Protein AF-0000000077756423 (afdb_homodimer)

Radius of gyration: 15.18 Å; Cα contacts (8 Å, |Δi|>4): 348; chains: 2; bounding box: 51×36×33 Å

InterPro domains:
  IPR006121 Heavy metal-associated domain, HMA [PS50846] (6-74)
  IPR044296 Heavy metal-associated isoprenylated plant protein 46 [PTHR46371] (6-69)

pLDDT: mean 83.11, std 15.41, range [27.69, 96.81]

Solvent-accessible surface area (backbone atoms only — not comparable to full-atom values): 8412 Å² total; per-residue (Å²): 128,80,74,74,43,44,39,37,32,36,35,35,33,56,52,86,45,72,67,41,44,28,49,50,32,18,51,55,29,39,33,66,41,47,36,30,40,35,47,48,82,98,46,38,40,32,44,35,33,27,38,66,55,57,59,68,57,53,53,50,49,45,41,70,72,64,65,31,60,71,46,73,48,76,45,74,47,52,76,108,126,78,74,76,50,57,42,32,33,35,36,36,34,57,53,88,44,72,67,42,44,28,50,50,33,16,52,54,30,38,34,68,39,47,36,29,40,35,46,47,84,98,44,39,39,32,43,36,33,24,38,67,55,60,60,69,60,52,53,52,48,44,39,71,72,64,65,31,57,73,45,74,46,78,49,83,42,77,78,124

Nearest PDB structures (foldseek):
  6fu9-assembly1_A  TM=9.037E-01  e=1.582E-05  Oryza sativa Japonica Group
  6r8k-assembly1_B  TM=8.945E-01  e=2.600E-05  Oryza sativa Japonica Group
  5zng-assembly1_A  TM=8.882E-01  e=2.944E-05  Oryza sativa Japonica Group
  7dv8-assembly1_K  TM=9.026E-01  e=7.952E-05  Oryza sativa Japonica Group
  2dbb-assembly1_B  TM=6.282E-01  e=5.778E-03  Pyrococcus horikoshii OT3

Secondary structure (DSSP, 8-state):
-----EEEEEEEE---SHHHHHHHHHHHHTSTTEEEEEE-TTS-EEEEEEES--HHHHHHHHHHHH---EEEEEE-----/-----EEEEEEEE---SHHHHHHHHHHHHTSTTEEEEEE-TTS-EEEEEEES--HHHHHHHHHHHH-PPEEEE-------

Structure (mmCIF, N/CA/C/O backbone):
data_AF-0000000077756423-model_v1
#
loop_
_entity.id
_entity.type
_entity.pdbx_description
1 polymer 'Uncharacterized protein LOC108861910'
#
loop_
_atom_site.group_PDB
_atom_site.id
_atom_site.type_symbol
_atom_site.label_atom_id
_atom_site.label_alt_id
_atom_site.label_comp_id
_atom_site.label_asym_id
_atom_site.label_entity_id
_atom_site.label_seq_id
_atom_site.pdbx_PDB_ins_code
_atom_site.Cartn_x
_atom_site.Cartn_y
_atom_site.Cartn_z
_atom_site.occupancy
_atom_site.B_iso_or_equiv
_atom_site.auth_seq_id
_atom_site.auth_comp_id
_atom_site.auth_asym_id
_atom_site.auth_atom_id
_atom_site.pdbx_PDB_model_num
ATOM 1 N N . MET A 1 1 ? -26.547 8.453 -2.988 1 52.16 1 MET A N 1
ATOM 2 C CA . MET A 1 1 ? -25.281 8.727 -2.318 1 52.16 1 MET A CA 1
ATOM 3 C C . MET A 1 1 ? -24.281 9.352 -3.283 1 52.16 1 MET A C 1
ATOM 5 O O . MET A 1 1 ? -24.328 9.094 -4.488 1 52.16 1 MET A O 1
ATOM 9 N N . ALA A 1 2 ? -23.719 10.438 -2.896 1 71.31 2 ALA A N 1
ATOM 10 C CA . ALA A 1 2 ? -22.828 11.188 -3.777 1 71.31 2 ALA A CA 1
ATOM 11 C C . ALA A 1 2 ? -21.719 10.281 -4.34 1 71.31 2 ALA A C 1
ATOM 13 O O . ALA A 1 2 ? -21.297 9.328 -3.682 1 71.31 2 ALA A O 1
ATOM 14 N N . PRO A 1 3 ? -21.641 10.305 -5.656 1 77.25 3 PRO A N 1
ATOM 15 C CA . PRO A 1 3 ? -20.578 9.5 -6.258 1 77.25 3 PRO A CA 1
ATOM 16 C C . PRO A 1 3 ? -19.234 9.648 -5.523 1 77.25 3 PRO A C 1
ATOM 18 O O . PRO A 1 3 ? -18.953 10.711 -4.957 1 77.25 3 PRO A O 1
ATOM 21 N N . PRO A 1 4 ? -18.641 8.508 -5.254 1 79.44 4 PRO A N 1
ATOM 22 C CA . PRO A 1 4 ? -17.328 8.633 -4.617 1 79.44 4 PRO A CA 1
ATOM 23 C C . PRO A 1 4 ? -16.422 9.641 -5.32 1 79.44 4 PRO A C 1
ATOM 25 O O . PRO A 1 4 ? -16.438 9.742 -6.551 1 79.44 4 PRO A O 1
ATOM 28 N N . ILE A 1 5 ? -15.664 10.469 -4.602 1 83.12 5 ILE A N 1
ATOM 29 C CA . ILE A 1 5 ? -14.727 11.453 -5.141 1 83.12 5 ILE A CA 1
ATOM 30 C C . ILE A 1 5 ? -13.367 10.797 -5.355 1 83.12 5 ILE A C 1
ATOM 32 O O . ILE A 1 5 ? -12.781 10.242 -4.422 1 83.12 5 ILE A O 1
ATOM 36 N N . LYS A 1 6 ? -12.969 10.727 -6.547 1 86.88 6 LYS A N 1
ATOM 37 C CA . LYS A 1 6 ? -11.617 10.25 -6.855 1 86.88 6 LYS A CA 1
ATOM 38 C C . LYS A 1 6 ? -10.57 11.289 -6.461 1 86.88 6 LYS A C 1
ATOM 40 O O . LYS A 1 6 ? -10.758 12.484 -6.672 1 86.88 6 LYS A O 1
ATOM 45 N N . GLN A 1 7 ? -9.539 10.781 -5.793 1 88.12 7 GLN A N 1
ATOM 46 C CA . GLN A 1 7 ? -8.484 11.672 -5.316 1 88.12 7 GLN A CA 1
ATOM 47 C C . GLN A 1 7 ? -7.102 11.141 -5.68 1 88.12 7 GLN A C 1
ATOM 49 O O . GLN A 1 7 ? -6.883 9.93 -5.703 1 88.12 7 GLN A O 1
ATOM 54 N N . THR A 1 8 ? -6.289 12.031 -6.133 1 89.81 8 THR A N 1
ATOM 55 C CA . THR A 1 8 ? -4.852 11.797 -6.234 1 89.81 8 THR A CA 1
ATOM 56 C C . THR A 1 8 ? -4.078 12.859 -5.449 1 89.81 8 THR A C 1
ATOM 58 O O . THR A 1 8 ? -4.328 14.055 -5.598 1 89.81 8 THR A O 1
ATOM 61 N N . PHE A 1 9 ? -3.279 12.414 -4.582 1 89.81 9 PHE A N 1
ATOM 62 C CA . PHE A 1 9 ? -2.516 13.398 -3.82 1 89.81 9 PHE A CA 1
ATOM 63 C C . PHE A 1 9 ? -1.13 12.859 -3.482 1 89.81 9 PHE A C 1
ATOM 65 O O . PHE A 1 9 ? -0.876 11.656 -3.602 1 89.81 9 PHE A O 1
ATOM 72 N N . VAL A 1 10 ? -0.275 13.875 -3.238 1 90.94 10 VAL A N 1
ATOM 73 C CA . VAL A 1 10 ? 1.107 13.539 -2.91 1 90.94 10 VAL A CA 1
ATOM 74 C C . VAL A 1 10 ? 1.38 13.859 -1.441 1 90.94 10 VAL A C 1
ATOM 76 O O . VAL A 1 10 ? 0.998 14.922 -0.95 1 90.94 10 VAL A O 1
ATOM 79 N N . LEU A 1 11 ? 1.899 12.836 -0.763 1 88.5 11 LEU A N 1
ATOM 80 C CA . LEU A 1 11 ? 2.389 13.016 0.599 1 88.5 11 LEU A CA 1
ATOM 81 C C . LEU A 1 11 ? 3.914 13.023 0.633 1 88.5 11 LEU A C 1
ATOM 83 O O . LEU A 1 11 ? 4.555 12.188 -0.007 1 88.5 11 LEU A O 1
ATOM 87 N N . GLU A 1 12 ? 4.422 14.094 1.228 1 87.19 12 GLU A N 1
ATOM 88 C CA . GLU A 1 12 ? 5.855 14.117 1.517 1 87.19 12 GLU A CA 1
ATOM 89 C C . GLU A 1 12 ? 6.125 13.828 2.99 1 87.19 12 GLU A C 1
ATOM 91 O O . GLU A 1 12 ? 5.781 14.633 3.857 1 87.19 12 GLU A O 1
ATOM 96 N N . VAL A 1 13 ? 6.664 12.609 3.164 1 85.69 13 VAL A N 1
ATOM 97 C CA . VAL A 1 13 ? 6.949 12.148 4.52 1 85.69 13 VAL A CA 1
ATOM 98 C C . VAL A 1 13 ? 8.461 12.062 4.73 1 85.69 13 VAL A C 1
ATOM 100 O O . VAL A 1 13 ? 9.188 11.578 3.861 1 85.69 13 VAL A O 1
ATOM 103 N N . SER A 1 14 ? 8.953 12.727 5.789 1 85.06 14 SER A N 1
ATOM 104 C CA . SER A 1 14 ? 10.367 12.602 6.129 1 85.06 14 SER A CA 1
ATOM 105 C C . SER A 1 14 ? 10.688 11.203 6.648 1 85.06 14 SER A C 1
ATOM 107 O O . SER A 1 14 ? 10.609 10.945 7.852 1 85.06 14 SER A O 1
ATOM 109 N N . VAL A 1 15 ? 10.969 10.305 5.695 1 78.25 15 VAL A N 1
ATOM 110 C CA . VAL A 1 15 ? 11.328 8.953 6.105 1 78.25 15 VAL A CA 1
ATOM 111 C C . VAL A 1 15 ? 12.812 8.906 6.473 1 78.25 15 VAL A C 1
ATOM 113 O O . VAL A 1 15 ? 13.656 9.406 5.73 1 78.25 15 VAL A O 1
ATOM 116 N N . ARG A 1 16 ? 13.148 8.469 7.609 1 79.56 16 ARG A N 1
ATOM 117 C CA . ARG A 1 16 ? 14.516 8.453 8.125 1 79.56 16 ARG A CA 1
ATOM 118 C C . ARG A 1 16 ? 15.234 7.16 7.742 1 79.56 16 ARG A C 1
ATOM 120 O O . ARG A 1 16 ? 16.469 7.125 7.668 1 79.56 16 ARG A O 1
ATOM 127 N N . SER A 1 17 ? 14.492 6.168 7.492 1 86.19 17 SER A N 1
ATOM 128 C CA . SER A 1 17 ? 15.062 4.863 7.176 1 86.19 17 SER A CA 1
ATOM 129 C C . SER A 1 17 ? 14.102 4.031 6.328 1 86.19 17 SER A C 1
ATOM 131 O O . SER A 1 17 ? 12.953 4.418 6.121 1 86.19 17 SER A O 1
ATOM 133 N N . GLU A 1 18 ? 14.594 2.945 5.832 1 87.19 18 GLU A N 1
ATOM 134 C CA . GLU A 1 18 ? 13.773 1.994 5.09 1 87.19 18 GLU A CA 1
ATOM 135 C C . GLU A 1 18 ? 12.641 1.449 5.957 1 87.19 18 GLU A C 1
ATOM 137 O O . GLU A 1 18 ? 11.555 1.142 5.453 1 87.19 18 GLU A O 1
ATOM 142 N N . LYS A 1 19 ? 12.914 1.419 7.223 1 88.38 19 LYS A N 1
ATOM 143 C CA . LYS A 1 19 ? 11.883 0.965 8.164 1 88.38 19 LYS A CA 1
ATOM 144 C C . LYS A 1 19 ? 10.719 1.948 8.219 1 88.38 19 LYS A C 1
ATOM 146 O O . LYS A 1 19 ? 9.555 1.542 8.195 1 88.38 19 LYS A O 1
ATOM 151 N N . ASP A 1 20 ? 11 3.201 8.211 1 89.81 20 ASP A N 1
ATOM 152 C CA . ASP A 1 20 ? 9.961 4.223 8.234 1 89.81 20 ASP A CA 1
ATOM 153 C C . ASP A 1 20 ? 9.188 4.25 6.922 1 89.81 20 ASP A C 1
ATOM 155 O O . ASP A 1 20 ? 7.973 4.477 6.914 1 89.81 20 ASP A O 1
ATOM 159 N N . ARG A 1 21 ? 9.984 4.02 5.867 1 89.94 21 ARG A N 1
ATOM 160 C CA . ARG A 1 21 ? 9.312 4 4.57 1 89.94 21 ARG A CA 1
ATOM 161 C C . ARG A 1 21 ? 8.297 2.867 4.492 1 89.94 21 ARG A C 1
ATOM 163 O O . ARG A 1 21 ? 7.168 3.066 4.039 1 89.94 21 ARG A O 1
ATOM 170 N N . THR A 1 22 ? 8.758 1.745 4.941 1 93 22 THR A N 1
ATOM 171 C CA . THR A 1 22 ? 7.895 0.57 4.91 1 93 22 THR A CA 1
ATOM 172 C C . THR A 1 22 ? 6.66 0.782 5.781 1 93 22 THR A C 1
ATOM 174 O O . THR A 1 22 ? 5.547 0.435 5.379 1 93 22 THR A O 1
ATOM 177 N N . LYS A 1 23 ? 6.809 1.441 6.891 1 93.31 23 LYS A N 1
ATOM 178 C CA . LYS A 1 23 ? 5.68 1.721 7.777 1 93.31 23 LYS A CA 1
ATOM 179 C C . LYS A 1 23 ? 4.723 2.729 7.152 1 93.31 23 LYS A C 1
ATOM 181 O O . LYS A 1 23 ? 3.504 2.598 7.277 1 93.31 23 LYS A O 1
ATOM 186 N N . ALA A 1 24 ? 5.246 3.725 6.492 1 93.75 24 ALA A N 1
ATOM 187 C CA . ALA A 1 24 ? 4.406 4.699 5.805 1 93.75 24 ALA A CA 1
ATOM 188 C C . ALA A 1 24 ? 3.568 4.031 4.719 1 93.75 24 ALA A C 1
ATOM 190 O O . ALA A 1 24 ? 2.363 4.273 4.621 1 93.75 24 ALA A O 1
ATOM 191 N N . MET A 1 25 ? 4.199 3.137 3.975 1 94.31 25 MET A N 1
ATOM 192 C CA . MET A 1 25 ? 3.502 2.41 2.918 1 94.31 25 MET A CA 1
ATOM 193 C C . MET A 1 25 ? 2.414 1.514 3.498 1 94.31 25 MET A C 1
ATOM 195 O O . MET A 1 25 ? 1.315 1.424 2.945 1 94.31 25 MET A O 1
ATOM 199 N N . GLU A 1 26 ? 2.717 0.913 4.602 1 96.62 26 GLU A N 1
ATOM 200 C CA . GLU A 1 26 ? 1.755 0.063 5.297 1 96.62 26 GLU A CA 1
ATOM 201 C C . GLU A 1 26 ? 0.52 0.856 5.715 1 96.62 26 GLU A C 1
ATOM 203 O O . GLU A 1 26 ? -0.61 0.446 5.441 1 96.62 26 GLU A O 1
ATOM 208 N N . ILE A 1 27 ? 0.778 1.966 6.266 1 95.75 27 ILE A N 1
ATOM 209 C CA . ILE A 1 27 ? -0.304 2.785 6.805 1 95.75 27 ILE A CA 1
ATOM 210 C C . ILE A 1 27 ? -1.146 3.342 5.656 1 95.75 27 ILE A C 1
ATOM 212 O O . ILE A 1 27 ? -2.375 3.234 5.672 1 95.75 27 ILE A O 1
ATOM 216 N N . VAL A 1 28 ? -0.498 3.9 4.648 1 95.44 28 VAL A N 1
ATOM 217 C CA . VAL A 1 28 ? -1.231 4.504 3.543 1 95.44 28 VAL A CA 1
ATOM 218 C C . VAL A 1 28 ? -1.994 3.428 2.777 1 95.44 28 VAL A C 1
ATOM 220 O O . VAL A 1 28 ? -3.18 3.59 2.479 1 95.44 28 VAL A O 1
ATOM 223 N N . GLY A 1 29 ? -1.32 2.338 2.553 1 96.56 29 GLY A N 1
ATOM 224 C CA . GLY A 1 29 ? -1.968 1.24 1.853 1 96.56 29 GLY A CA 1
ATOM 225 C C . GLY A 1 29 ? -3.174 0.691 2.592 1 96.56 29 GLY A C 1
ATOM 226 O O . GLY A 1 29 ? -4.137 0.241 1.97 1 96.56 29 GLY A O 1
ATOM 227 N N . GLY A 1 30 ? -3.102 0.78 3.896 1 96.62 30 GLY A N 1
ATOM 228 C CA . GLY A 1 30 ? -4.172 0.248 4.723 1 96.62 30 GLY A CA 1
ATOM 229 C C . GLY A 1 30 ? -5.258 1.267 5.023 1 96.62 30 GLY A C 1
ATOM 230 O O . GLY A 1 30 ? -6.145 1.012 5.836 1 96.62 30 GLY A O 1
ATOM 231 N N . THR A 1 31 ? -5.219 2.385 4.434 1 95.56 31 THR A N 1
ATOM 232 C CA . THR A 1 31 ? -6.227 3.422 4.629 1 95.56 31 THR A CA 1
ATOM 233 C C . THR A 1 31 ? -7.453 3.148 3.762 1 95.56 31 THR A C 1
ATOM 235 O O . THR A 1 31 ? -7.328 2.889 2.564 1 95.56 31 THR A O 1
ATOM 238 N N . LYS A 1 32 ? -8.609 3.195 4.379 1 94.06 32 LYS A N 1
ATOM 239 C CA . LYS A 1 32 ? -9.859 2.996 3.648 1 94.06 32 LYS A CA 1
ATOM 240 C C . LYS A 1 32 ? -9.961 3.955 2.465 1 94.06 32 LYS A C 1
ATOM 242 O O . LYS A 1 32 ? -9.68 5.145 2.598 1 94.06 32 LYS A O 1
ATOM 247 N N . GLY A 1 33 ? -10.359 3.4 1.326 1 93.44 33 GLY A N 1
ATOM 248 C CA . GLY A 1 33 ? -10.578 4.23 0.154 1 93.44 33 GLY A CA 1
ATOM 249 C C . GLY A 1 33 ? -9.359 4.324 -0.747 1 93.44 33 GLY A C 1
ATOM 250 O O . GLY A 1 33 ? -9.469 4.742 -1.902 1 93.44 33 GLY A O 1
ATOM 251 N N . VAL A 1 34 ? -8.195 3.996 -0.254 1 94.88 34 VAL A N 1
ATOM 252 C CA . VAL A 1 34 ? -6.984 4.016 -1.062 1 94.88 34 VAL A CA 1
ATOM 253 C C . VAL A 1 34 ? -7.023 2.883 -2.082 1 94.88 34 VAL A C 1
ATOM 255 O O . VAL A 1 34 ? -7.367 1.747 -1.745 1 94.88 34 VAL A O 1
ATOM 258 N N . VAL A 1 35 ? -6.656 3.215 -3.312 1 94.25 35 VAL A N 1
ATOM 259 C CA . VAL A 1 35 ? -6.68 2.211 -4.371 1 94.25 35 VAL A CA 1
ATOM 260 C C . VAL A 1 35 ? -5.27 2.021 -4.934 1 94.25 35 VAL A C 1
ATOM 262 O O . VAL A 1 35 ? -4.977 1 -5.559 1 94.25 35 VAL A O 1
ATOM 265 N N . SER A 1 36 ? -4.391 3.062 -4.684 1 96.19 36 SER A N 1
ATOM 266 C CA . SER A 1 36 ? -3.01 2.957 -5.141 1 96.19 36 SER A CA 1
ATOM 267 C C . SER A 1 36 ? -2.08 3.818 -4.289 1 96.19 36 SER A C 1
ATOM 269 O O . SER A 1 36 ? -2.441 4.93 -3.896 1 96.19 36 SER A O 1
ATOM 271 N N . VAL A 1 37 ? -0.888 3.277 -4.051 1 96.44 37 VAL A N 1
ATOM 272 C CA . VAL A 1 37 ? 0.205 4.031 -3.445 1 96.44 37 VAL A CA 1
ATOM 273 C C . VAL A 1 37 ? 1.512 3.723 -4.172 1 96.44 37 VAL A C 1
ATOM 275 O O . VAL A 1 37 ? 1.776 2.568 -4.52 1 96.44 37 VAL A O 1
ATOM 278 N N . GLN A 1 38 ? 2.236 4.746 -4.449 1 95.75 38 GLN A N 1
ATOM 279 C CA . GLN A 1 38 ? 3.561 4.629 -5.051 1 95.75 38 GLN A CA 1
ATOM 280 C C . GLN A 1 38 ? 4.574 5.508 -4.324 1 95.75 38 GLN A C 1
ATOM 282 O O . GLN A 1 38 ? 4.309 6.684 -4.062 1 95.75 38 GLN A O 1
ATOM 287 N N . CYS A 1 39 ? 5.691 4.859 -4.043 1 92 39 CYS A N 1
ATOM 288 C CA . CYS A 1 39 ? 6.75 5.59 -3.355 1 92 39 CYS A CA 1
ATOM 289 C C . CYS A 1 39 ? 7.98 5.727 -4.242 1 92 39 CYS A C 1
ATOM 291 O O . CYS A 1 39 ? 8.438 4.746 -4.836 1 92 39 CYS A O 1
ATOM 293 N N . GLU A 1 40 ? 8.383 6.977 -4.355 1 82.69 40 GLU A N 1
ATOM 294 C CA . GLU A 1 40 ? 9.625 7.223 -5.074 1 82.69 40 GLU A CA 1
ATOM 295 C C . GLU A 1 40 ? 10.844 6.883 -4.211 1 82.69 40 GLU A C 1
ATOM 297 O O . GLU A 1 40 ? 10.844 7.141 -3.006 1 82.69 40 GLU A O 1
ATOM 302 N N . LYS A 1 41 ? 11.734 6.164 -4.75 1 69.94 41 LYS A N 1
ATOM 303 C CA . LYS A 1 41 ? 12.938 5.75 -4.027 1 69.94 41 LYS A CA 1
ATOM 304 C C . LYS A 1 41 ? 13.664 6.957 -3.443 1 69.94 41 LYS A C 1
ATOM 306 O O . LYS A 1 41 ? 13.836 7.973 -4.117 1 69.94 41 LYS A O 1
ATOM 311 N N . GLY A 1 42 ? 14.016 6.703 -2.309 1 65.88 42 GLY A N 1
ATOM 312 C CA . GLY A 1 42 ? 14.898 7.652 -1.655 1 65.88 42 GLY A CA 1
ATOM 313 C C . GLY A 1 42 ? 14.195 8.922 -1.223 1 65.88 42 GLY A C 1
ATOM 314 O O . GLY A 1 42 ? 14.781 9.758 -0.53 1 65.88 42 GLY A O 1
ATOM 315 N N . GLN A 1 43 ? 12.969 8.977 -1.653 1 72.81 43 GLN A N 1
ATOM 316 C CA . GLN A 1 43 ? 12.234 10.164 -1.223 1 72.81 43 GLN A CA 1
ATOM 317 C C . GLN A 1 43 ? 10.977 9.773 -0.438 1 72.81 43 GLN A C 1
ATOM 319 O O . GLN A 1 43 ? 10.523 8.633 -0.513 1 72.81 43 GLN A O 1
ATOM 324 N N . GLY A 1 44 ? 10.617 10.445 0.614 1 78.69 44 GLY A N 1
ATOM 325 C CA . GLY A 1 44 ? 9.406 10.359 1.416 1 78.69 44 GLY A CA 1
ATOM 326 C C . GLY A 1 44 ? 8.172 10.852 0.687 1 78.69 44 GLY A C 1
ATOM 327 O O . GLY A 1 44 ? 7.191 11.25 1.316 1 78.69 44 GLY A O 1
ATOM 328 N N . LYS A 1 45 ? 8.312 10.773 -0.735 1 87.56 45 LYS A N 1
ATOM 329 C CA . LYS A 1 45 ? 7.188 11.242 -1.532 1 87.56 45 LYS A CA 1
ATOM 330 C C . LYS A 1 45 ? 6.273 10.078 -1.926 1 87.56 45 LYS A C 1
ATOM 332 O O . LYS A 1 45 ? 6.688 9.18 -2.66 1 87.56 45 LYS A O 1
ATOM 337 N N . LEU A 1 46 ? 5.074 10.117 -1.468 1 92.31 46 LEU A N 1
ATOM 338 C CA . LEU A 1 46 ? 4.062 9.109 -1.748 1 92.31 46 LEU A CA 1
ATOM 339 C C . LEU A 1 46 ? 2.939 9.688 -2.605 1 92.31 46 LEU A C 1
ATOM 341 O O . LEU A 1 46 ? 2.342 10.703 -2.25 1 92.31 46 LEU A O 1
ATOM 345 N N . THR A 1 47 ? 2.766 9.094 -3.822 1 93.56 47 THR A N 1
ATOM 346 C CA . THR A 1 47 ? 1.577 9.391 -4.613 1 93.56 47 THR A CA 1
ATOM 347 C C . THR A 1 47 ? 0.443 8.43 -4.27 1 93.56 47 THR A C 1
ATOM 349 O O . THR A 1 47 ? 0.621 7.211 -4.312 1 93.56 47 THR A O 1
ATOM 352 N N . VAL A 1 48 ? -0.725 9.008 -3.953 1 94.5 48 VAL A N 1
ATOM 353 C CA . VAL A 1 48 ? -1.84 8.211 -3.453 1 94.5 48 VAL A CA 1
ATOM 354 C C . VAL A 1 48 ? -3.074 8.453 -4.316 1 94.5 48 VAL A C 1
ATOM 356 O O . VAL A 1 48 ? -3.383 9.594 -4.672 1 94.5 48 VAL A O 1
ATOM 359 N N . GLU A 1 49 ? -3.658 7.406 -4.777 1 94.12 49 GLU A N 1
ATOM 360 C CA . GLU A 1 49 ? -4.977 7.453 -5.406 1 94.12 49 GLU A CA 1
ATOM 361 C C . GLU A 1 49 ? -6.027 6.766 -4.535 1 94.12 49 GLU A C 1
ATOM 363 O O . GLU A 1 49 ? -5.758 5.723 -3.939 1 94.12 49 GLU A O 1
ATOM 368 N N . GLY A 1 50 ? -7.191 7.371 -4.492 1 93.75 50 GLY A N 1
ATOM 369 C CA . GLY A 1 50 ? -8.25 6.77 -3.695 1 93.75 50 GLY A CA 1
ATOM 370 C C . GLY A 1 50 ? -9.609 7.41 -3.926 1 93.75 50 GLY A C 1
ATOM 371 O O . GLY A 1 50 ? -9.734 8.336 -4.73 1 93.75 50 GLY A O 1
ATOM 372 N N . GLU A 1 51 ? -10.562 6.738 -3.248 1 91.31 51 GLU A N 1
ATOM 373 C CA . GLU A 1 51 ? -11.938 7.227 -3.23 1 91.31 51 GLU A CA 1
ATOM 374 C C . GLU A 1 51 ? -12.406 7.496 -1.806 1 91.31 51 GLU A C 1
ATOM 376 O O . GLU A 1 51 ? -12.422 6.59 -0.969 1 91.31 51 GLU A O 1
ATOM 381 N N . ASP A 1 52 ? -12.734 8.75 -1.569 1 91.44 52 ASP A N 1
ATOM 382 C CA . ASP A 1 52 ? -13.297 9.148 -0.28 1 91.44 52 ASP A CA 1
ATOM 383 C C . ASP A 1 52 ? -12.297 8.891 0.85 1 91.44 52 ASP A C 1
ATOM 385 O O . ASP A 1 52 ? -12.672 8.383 1.908 1 91.44 52 ASP A O 1
ATOM 389 N N . VAL A 1 53 ? -11.039 9.25 0.586 1 92.88 53 VAL A N 1
ATOM 390 C CA . VAL A 1 53 ? -10.008 9.078 1.608 1 92.88 53 VAL A CA 1
ATOM 391 C C . VAL A 1 53 ? -10.086 10.234 2.607 1 92.88 53 VAL A C 1
ATOM 393 O O . VAL A 1 53 ? -10.148 11.398 2.213 1 92.88 53 VAL A O 1
ATOM 396 N N . ASP A 1 54 ? -10.164 9.883 3.92 1 91 54 ASP A N 1
ATOM 397 C CA . ASP A 1 54 ? -10.078 10.898 4.965 1 91 54 ASP A CA 1
ATOM 398 C C . ASP A 1 54 ? -8.633 11.336 5.195 1 91 54 ASP A C 1
ATOM 400 O O . ASP A 1 54 ? -7.895 10.68 5.93 1 91 54 ASP A O 1
ATOM 404 N N . LEU A 1 55 ? -8.242 12.406 4.531 1 87.19 55 LEU A N 1
ATOM 405 C CA . LEU A 1 55 ? -6.871 12.898 4.578 1 87.19 55 LEU A CA 1
ATOM 406 C C . LEU A 1 55 ? -6.473 13.258 6.008 1 87.19 55 LEU A C 1
ATOM 408 O O . LEU A 1 55 ? -5.32 13.055 6.402 1 87.19 55 LEU A O 1
ATOM 412 N N . GLY A 1 56 ? -7.508 13.805 6.723 1 87.75 56 GLY A N 1
ATOM 413 C CA . GLY A 1 56 ? -7.211 14.156 8.102 1 87.75 56 GLY A CA 1
ATOM 414 C C . GLY A 1 56 ? -6.812 12.961 8.953 1 87.75 56 GLY A C 1
ATOM 415 O O . GLY A 1 56 ? -5.816 13.008 9.672 1 87.75 56 GLY A O 1
ATOM 416 N N . VAL A 1 57 ? -7.539 11.969 8.758 1 90.81 57 VAL A N 1
ATOM 417 C CA . VAL A 1 57 ? -7.254 10.758 9.516 1 90.81 57 VAL A CA 1
ATOM 418 C C . VAL A 1 57 ? -5.922 10.164 9.07 1 90.81 57 VAL A C 1
ATOM 420 O O . VAL A 1 57 ? -5.109 9.742 9.898 1 90.81 57 VAL A O 1
ATOM 423 N N . LEU A 1 58 ? -5.668 10.133 7.75 1 91.94 58 LEU A N 1
ATOM 424 C CA . LEU A 1 58 ? -4.438 9.586 7.191 1 91.94 58 LEU A CA 1
ATOM 425 C C . LEU A 1 58 ? -3.219 10.328 7.723 1 91.94 58 LEU A C 1
ATOM 427 O O . LEU A 1 58 ? -2.273 9.711 8.219 1 91.94 58 LEU A O 1
ATOM 431 N N . ILE A 1 59 ? -3.281 11.664 7.719 1 89.5 59 ILE A N 1
ATOM 432 C CA . ILE A 1 59 ? -2.162 12.492 8.148 1 89.5 59 ILE A CA 1
ATOM 433 C C . ILE A 1 59 ? -1.92 12.305 9.641 1 89.5 59 ILE A C 1
ATOM 435 O O . ILE A 1 59 ? -0.776 12.141 10.078 1 89.5 59 ILE A O 1
ATOM 439 N N . GLN A 1 60 ? -2.975 12.25 10.383 1 91 60 GLN A N 1
ATOM 440 C CA . GLN A 1 60 ? -2.846 12.078 11.828 1 91 60 GLN A CA 1
ATOM 441 C C . GLN A 1 60 ? -2.227 10.727 12.164 1 91 60 GLN A C 1
ATOM 443 O O . GLN A 1 60 ? -1.364 10.633 13.039 1 91 60 GLN A O 1
ATOM 448 N N . THR A 1 61 ? -2.668 9.695 11.5 1 92.94 61 THR A N 1
ATOM 449 C CA . THR A 1 61 ? -2.154 8.352 11.75 1 92.94 61 THR A CA 1
ATOM 450 C C . THR A 1 61 ? -0.669 8.273 11.406 1 92.94 61 THR A C 1
ATOM 452 O O . THR A 1 61 ? 0.117 7.703 12.164 1 92.94 61 THR A O 1
ATOM 455 N N . LEU A 1 62 ? -0.273 8.867 10.312 1 91.5 62 LEU A N 1
ATOM 456 C CA . LEU A 1 62 ? 1.128 8.875 9.906 1 91.5 62 LEU A CA 1
ATOM 457 C C . LEU A 1 62 ? 1.99 9.586 10.938 1 91.5 62 LEU A C 1
ATOM 459 O O . LEU A 1 62 ? 3.057 9.094 11.312 1 91.5 62 LEU A O 1
ATOM 463 N N . GLU A 1 63 ? 1.462 10.695 11.367 1 89.38 63 GLU A N 1
ATOM 464 C CA . GLU A 1 63 ? 2.207 11.469 12.359 1 89.38 63 GLU A CA 1
ATOM 465 C C . GLU A 1 63 ? 2.377 10.68 13.656 1 89.38 63 GLU A C 1
ATOM 467 O O . GLU A 1 63 ? 3.445 10.711 14.266 1 89.38 63 GLU A O 1
ATOM 472 N N . LYS A 1 64 ? 1.352 10 13.953 1 90.75 64 LYS A N 1
ATOM 473 C CA . LYS A 1 64 ? 1.343 9.281 15.219 1 90.75 64 LYS A CA 1
ATOM 474 C C . LYS A 1 64 ? 2.221 8.031 15.148 1 90.75 64 LYS A C 1
ATOM 476 O O . LYS A 1 64 ? 2.984 7.754 16.078 1 90.75 64 LYS A O 1
ATOM 481 N N . LYS A 1 65 ? 2.178 7.387 14.023 1 90.94 65 LYS A N 1
ATOM 482 C CA . LYS A 1 65 ? 2.77 6.055 13.961 1 90.94 65 LYS A CA 1
ATOM 483 C C . LYS A 1 65 ? 4.16 6.098 13.328 1 90.94 65 LYS A C 1
ATOM 485 O O . LYS A 1 65 ? 4.992 5.23 13.594 1 90.94 65 LYS A O 1
ATOM 490 N N . VAL A 1 66 ? 4.516 6.953 12.539 1 88.31 66 VAL A N 1
ATOM 491 C CA . VAL A 1 66 ? 5.801 6.996 11.852 1 88.31 66 VAL A CA 1
ATOM 492 C C . VAL A 1 66 ? 6.664 8.109 12.445 1 88.31 66 VAL A C 1
ATOM 494 O O . VAL A 1 66 ? 7.891 8 12.484 1 88.31 66 VAL A O 1
ATOM 497 N N . GLY A 1 67 ? 6.105 9.18 13.031 1 77.81 67 GLY A N 1
ATOM 498 C CA . GLY A 1 67 ? 6.852 10.266 13.648 1 77.81 67 GLY A CA 1
ATOM 499 C C . GLY A 1 67 ? 7.531 11.164 12.633 1 77.81 67 GLY A C 1
ATOM 500 O O . GLY A 1 67 ? 8.422 11.945 12.984 1 77.81 67 GLY A O 1
ATOM 501 N N . SER A 1 68 ? 7.191 11.047 11.422 1 70.94 68 SER A N 1
ATOM 502 C CA . SER A 1 68 ? 7.859 11.852 10.406 1 70.94 68 SER A CA 1
ATOM 503 C C . SER A 1 68 ? 7.129 13.164 10.164 1 70.94 68 SER A C 1
ATOM 505 O O . SER A 1 68 ? 5.949 13.289 10.5 1 70.94 68 SER A O 1
ATOM 507 N N . THR A 1 69 ? 7.953 14.078 9.789 1 66.38 69 THR A N 1
ATOM 508 C CA . THR A 1 69 ? 7.324 15.305 9.312 1 66.38 69 THR A CA 1
ATOM 509 C C . THR A 1 69 ? 6.574 15.055 8.008 1 66.38 69 THR A C 1
ATOM 511 O O . THR 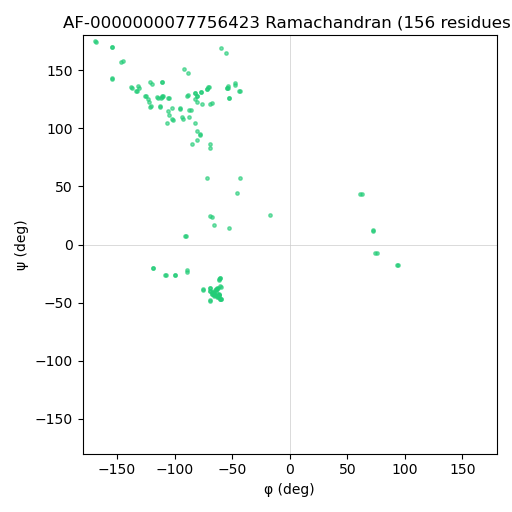A 1 69 ? 7.051 14.312 7.141 1 66.38 69 THR A O 1
ATOM 514 N N . LEU A 1 70 ? 5.312 15.359 8.086 1 68.31 70 LEU A N 1
ATOM 515 C CA . LEU A 1 70 ? 4.453 15.133 6.926 1 68.31 70 LEU A CA 1
ATOM 516 C C . LEU A 1 70 ? 4.113 16.453 6.238 1 68.31 70 LEU A C 1
ATOM 518 O O . LEU A 1 70 ? 3.709 17.422 6.895 1 68.31 70 LEU A O 1
ATOM 522 N N . THR A 1 71 ? 4.598 16.625 4.949 1 65.75 71 THR A N 1
ATOM 523 C CA . THR A 1 71 ? 4.047 17.672 4.102 1 65.75 71 THR A CA 1
ATOM 524 C C . THR A 1 71 ? 3.125 17.078 3.039 1 65.75 71 THR A C 1
ATOM 526 O O . THR A 1 71 ? 3.479 16.094 2.373 1 65.75 71 THR A O 1
ATOM 529 N N . THR A 1 72 ? 1.894 17.375 3.205 1 63.06 72 THR A N 1
ATOM 530 C CA . THR A 1 72 ? 0.915 16.859 2.254 1 63.06 72 THR A CA 1
ATOM 531 C C . THR A 1 72 ? 0.682 17.859 1.124 1 63.06 72 THR A C 1
ATOM 533 O O . THR A 1 72 ? 0.451 19.047 1.373 1 63.06 72 THR A O 1
ATOM 536 N N . ALA A 1 73 ? 1.156 17.562 -0.043 1 60.44 73 ALA A N 1
ATOM 537 C CA . ALA A 1 73 ? 0.742 18.344 -1.21 1 60.44 73 ALA A CA 1
ATOM 538 C C . ALA A 1 73 ? -0.45 17.688 -1.906 1 60.44 73 ALA A C 1
ATOM 540 O O . ALA A 1 73 ? -0.562 16.453 -1.943 1 60.44 73 ALA A O 1
ATOM 541 N N . PHE A 1 74 ? -1.647 18.391 -1.776 1 55.88 74 PHE A N 1
ATOM 542 C CA . PHE A 1 74 ? -2.914 17.906 -2.322 1 55.88 74 PHE A CA 1
ATOM 543 C C . PHE A 1 74 ? -3.002 18.203 -3.816 1 55.88 74 PHE A C 1
ATOM 545 O O . PHE A 1 74 ? -2.613 19.281 -4.27 1 55.88 74 PHE A O 1
ATOM 552 N N . THR A 1 75 ? -2.717 17.312 -4.664 1 53.25 75 THR A N 1
ATOM 553 C CA . THR A 1 75 ? -3.24 17.547 -6.004 1 53.25 75 THR A CA 1
ATOM 554 C C . THR A 1 75 ? -4.668 17.031 -6.125 1 53.25 75 THR A C 1
ATOM 556 O O . THR A 1 75 ? -4.961 15.906 -5.707 1 53.25 75 THR A O 1
ATOM 559 N N . SER A 1 76 ? -5.668 17.781 -5.793 1 47.91 76 SER A N 1
ATOM 560 C CA . SER A 1 76 ? -7.121 17.656 -5.891 1 47.91 76 SER A CA 1
ATOM 561 C C . SER A 1 76 ? -7.535 17.094 -7.246 1 47.91 76 SER A C 1
ATOM 563 O O . SER A 1 76 ? -7.145 17.625 -8.289 1 47.91 76 SER A O 1
ATOM 565 N N . ASN A 1 77 ? -7.27 16.047 -7.883 1 48.19 77 ASN A N 1
ATOM 566 C CA . ASN A 1 77 ? -8.125 15.844 -9.047 1 48.19 77 ASN A CA 1
ATOM 567 C C . ASN A 1 77 ? -9.547 15.461 -8.641 1 48.19 77 ASN A C 1
ATOM 569 O O . ASN A 1 77 ? -9.781 14.344 -8.188 1 48.19 77 ASN A O 1
ATOM 573 N N . PHE A 1 78 ? -10.336 16.25 -7.816 1 39.09 78 PHE A N 1
ATOM 574 C CA . PHE A 1 78 ? -11.773 16.078 -7.641 1 39.09 78 PHE A CA 1
ATOM 575 C C . PHE A 1 78 ? -12.484 16.062 -8.984 1 39.09 78 PHE A C 1
ATOM 577 O O . PHE A 1 78 ? -13.719 16.094 -9.047 1 39.09 78 PHE A O 1
ATOM 584 N N . LYS A 1 79 ? -11.969 15.93 -10.125 1 37.62 79 LYS A N 1
ATOM 585 C CA . LYS A 1 79 ? -12.984 16.188 -11.148 1 37.62 79 LYS A CA 1
ATOM 586 C C . LYS A 1 79 ? -14.078 15.133 -11.117 1 37.62 79 LYS A C 1
ATOM 588 O O . LYS A 1 79 ? -15.047 15.211 -11.875 1 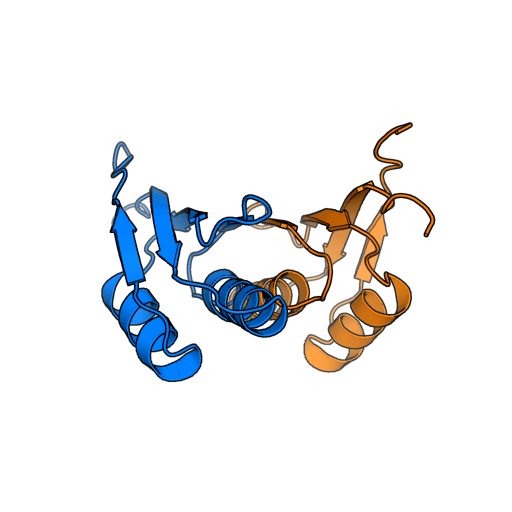37.62 79 LYS A O 1
ATOM 593 N N . GLY A 1 80 ? -14.469 14.203 -10.203 1 30.55 80 GLY A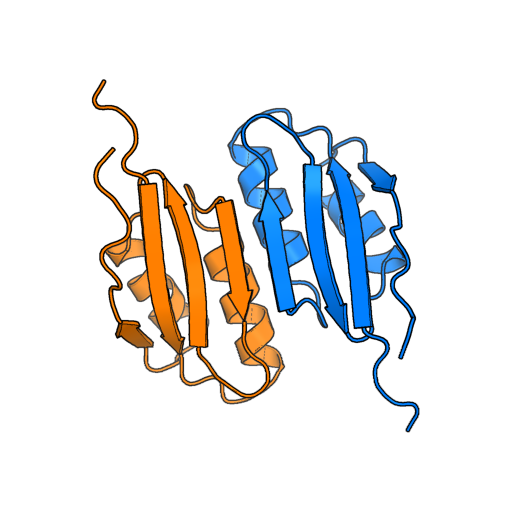 N 1
ATOM 594 C CA . GLY A 1 80 ? -15.711 13.664 -10.742 1 30.55 80 GLY A CA 1
ATOM 595 C C . GLY A 1 80 ? -16.844 14.68 -10.734 1 30.55 80 GLY A C 1
ATOM 596 O O . GLY A 1 80 ? -16.844 15.617 -9.93 1 30.55 80 GLY A O 1
ATOM 597 N N . MET B 1 1 ? 27.328 -5.992 -4.332 1 52.34 1 MET B N 1
ATOM 598 C CA . MET B 1 1 ? 26.016 -6.574 -4.082 1 52.34 1 MET B CA 1
ATOM 599 C C . MET B 1 1 ? 25.141 -6.492 -5.328 1 52.34 1 MET B C 1
ATOM 601 O O . MET B 1 1 ? 25.297 -5.594 -6.152 1 52.34 1 MET B O 1
ATOM 605 N N . ALA B 1 2 ? 24.594 -7.582 -5.715 1 72.5 2 ALA B N 1
ATOM 606 C CA . ALA B 1 2 ? 23.828 -7.652 -6.957 1 72.5 2 ALA B CA 1
ATOM 607 C C . ALA B 1 2 ? 22.75 -6.566 -7.004 1 72.5 2 ALA B C 1
ATOM 609 O O . ALA B 1 2 ? 22.219 -6.164 -5.965 1 72.5 2 ALA B O 1
ATOM 610 N N . PRO B 1 3 ? 22.812 -5.824 -8.094 1 77.69 3 PRO B N 1
ATOM 611 C CA . PRO B 1 3 ? 21.766 -4.797 -8.227 1 77.69 3 PRO B CA 1
ATOM 612 C C . PRO B 1 3 ? 20.375 -5.312 -7.855 1 77.69 3 PRO B C 1
ATOM 614 O O . PRO B 1 3 ? 20.094 -6.496 -8.031 1 77.69 3 PRO B O 1
ATOM 617 N N . PRO B 1 4 ? 19.703 -4.535 -7.047 1 79.75 4 PRO B N 1
ATOM 618 C CA . PRO B 1 4 ? 18.344 -4.969 -6.742 1 79.75 4 PRO B CA 1
ATOM 619 C C . PRO B 1 4 ? 17.547 -5.359 -7.988 1 79.75 4 PRO B C 1
ATOM 621 O O . PRO B 1 4 ? 17.703 -4.727 -9.039 1 79.75 4 PRO B O 1
ATOM 624 N N . ILE B 1 5 ? 16.781 -6.438 -7.973 1 83.31 5 ILE B N 1
ATOM 625 C CA . ILE B 1 5 ? 15.938 -6.895 -9.078 1 83.31 5 ILE B CA 1
ATOM 626 C C . ILE B 1 5 ? 14.578 -6.191 -9.023 1 83.31 5 ILE B C 1
ATOM 628 O O . ILE B 1 5 ? 13.891 -6.242 -8 1 83.31 5 ILE B O 1
ATOM 632 N N . LYS B 1 6 ? 14.312 -5.434 -9.992 1 87.25 6 LYS B N 1
ATOM 633 C CA . LYS B 1 6 ? 12.992 -4.82 -10.109 1 87.25 6 LYS B CA 1
ATOM 634 C C . LYS B 1 6 ? 11.938 -5.855 -10.492 1 87.25 6 LYS B C 1
ATOM 636 O O . LYS B 1 6 ? 12.188 -6.727 -11.328 1 87.25 6 LYS B O 1
ATOM 641 N N . GLN B 1 7 ? 10.82 -5.797 -9.781 1 88.94 7 GLN B N 1
ATOM 642 C CA . GLN B 1 7 ? 9.75 -6.766 -10.008 1 88.94 7 GLN B CA 1
ATOM 643 C C . GLN B 1 7 ? 8.398 -6.074 -10.156 1 88.94 7 GLN B C 1
ATOM 645 O O . GLN B 1 7 ? 8.141 -5.059 -9.5 1 88.94 7 GLN B O 1
ATOM 650 N N . THR B 1 8 ? 7.68 -6.504 -11.125 1 90.81 8 THR B N 1
ATOM 651 C CA . THR B 1 8 ? 6.254 -6.207 -11.234 1 90.81 8 THR B CA 1
ATOM 652 C C . THR B 1 8 ? 5.434 -7.492 -11.281 1 90.81 8 THR B C 1
ATOM 654 O O . THR B 1 8 ? 5.73 -8.391 -12.07 1 90.81 8 THR B O 1
ATOM 657 N N . PHE B 1 9 ? 4.543 -7.621 -10.391 1 90.44 9 PHE B N 1
ATOM 658 C CA . PHE B 1 9 ? 3.738 -8.836 -10.422 1 90.44 9 PHE B CA 1
ATOM 659 C C . PHE B 1 9 ? 2.305 -8.547 -9.992 1 90.44 9 PHE B C 1
ATOM 661 O O . PHE B 1 9 ? 2.02 -7.488 -9.43 1 90.44 9 PHE B O 1
ATOM 668 N N . VAL B 1 10 ? 1.465 -9.5 -10.453 1 91.56 10 VAL B N 1
ATOM 669 C CA . VAL B 1 10 ? 0.043 -9.367 -10.156 1 91.56 10 VAL B CA 1
ATOM 670 C C . VAL B 1 10 ? -0.381 -10.453 -9.172 1 91.56 10 VAL B C 1
ATOM 672 O O . VAL B 1 10 ? -0.018 -11.625 -9.328 1 91.56 10 VAL B O 1
ATOM 675 N N . LEU B 1 11 ? -1.007 -9.992 -8.086 1 89.5 11 LEU B N 1
ATOM 676 C CA . LEU B 1 11 ? -1.638 -10.906 -7.141 1 89.5 11 LEU B CA 1
ATOM 677 C C . LEU B 1 11 ? -3.156 -10.883 -7.289 1 89.5 11 LEU B C 1
ATOM 679 O O . LEU B 1 11 ? -3.754 -9.805 -7.402 1 89.5 11 LEU B O 1
ATOM 683 N N . GLU B 1 12 ? -3.701 -12.055 -7.477 1 88.12 12 GLU B N 1
ATOM 684 C CA . GLU B 1 12 ? -5.152 -12.195 -7.414 1 88.12 12 GLU B CA 1
ATOM 685 C C . GLU B 1 12 ? -5.59 -12.789 -6.074 1 88.12 12 GLU B C 1
ATOM 687 O O . GLU B 1 12 ? -5.316 -13.953 -5.785 1 88.12 12 GLU B O 1
ATOM 692 N N . VAL B 1 13 ? -6.164 -11.859 -5.305 1 87 13 VAL B N 1
ATOM 693 C CA . VAL B 1 13 ? -6.613 -12.234 -3.969 1 87 13 VAL B CA 1
ATOM 694 C C . VAL B 1 13 ? -8.141 -12.227 -3.914 1 87 13 VAL B C 1
ATOM 696 O O . VAL B 1 13 ? -8.781 -11.328 -4.461 1 87 13 VAL B O 1
ATOM 699 N N . SER B 1 14 ? -8.773 -13.328 -3.457 1 85.5 14 SER B N 1
ATOM 700 C CA . SER B 1 14 ? -10.219 -13.367 -3.279 1 85.5 14 SER B CA 1
ATOM 701 C C . SER B 1 14 ? -10.664 -12.469 -2.127 1 85.5 14 SER B C 1
ATOM 703 O O . SER B 1 14 ? -10.812 -12.938 -0.995 1 85.5 14 SER B O 1
ATOM 705 N N . VAL B 1 15 ? -10.812 -11.172 -2.438 1 79.5 15 VAL B N 1
ATOM 706 C CA . VAL B 1 15 ? -11.273 -10.258 -1.4 1 79.5 15 VAL B CA 1
ATOM 707 C C . VAL B 1 15 ? -12.789 -10.367 -1.255 1 79.5 15 VAL B C 1
ATOM 709 O O . VAL B 1 15 ? -13.523 -10.305 -2.246 1 79.5 15 VAL B O 1
ATOM 712 N N . ARG B 1 16 ? -13.297 -10.68 -0.085 1 80.25 16 ARG B N 1
ATOM 713 C CA . ARG B 1 16 ? -14.711 -10.914 0.174 1 80.25 16 ARG B CA 1
ATOM 714 C C . ARG B 1 16 ? -15.422 -9.617 0.55 1 80.25 16 ARG B C 1
ATOM 716 O O . ARG B 1 16 ? -16.641 -9.5 0.391 1 80.25 16 ARG B O 1
ATOM 723 N N . SER B 1 17 ? -14.703 -8.688 0.995 1 86.75 17 SER B N 1
ATOM 724 C CA . SER B 1 17 ? -15.273 -7.418 1.433 1 86.75 17 SER B CA 1
ATOM 725 C C . SER B 1 17 ? -14.258 -6.285 1.332 1 86.75 17 SER B C 1
ATOM 727 O O . SER B 1 17 ? -13.07 -6.531 1.073 1 86.75 17 SER B O 1
ATOM 729 N N . GLU B 1 18 ? -14.711 -5.105 1.498 1 87.25 18 GLU B N 1
ATOM 730 C CA . GLU B 1 18 ? -13.844 -3.936 1.536 1 87.25 18 GLU B CA 1
ATOM 731 C C . GLU B 1 18 ? -12.836 -4.035 2.68 1 87.25 18 GLU B C 1
ATOM 733 O O . GLU B 1 18 ? -11.711 -3.543 2.566 1 87.25 18 GLU B O 1
ATOM 738 N N . LYS B 1 19 ? -13.258 -4.719 3.693 1 88.81 19 LYS B N 1
ATOM 739 C CA . LYS B 1 19 ? -12.367 -4.926 4.828 1 88.81 19 LYS B CA 1
ATOM 740 C C . LYS B 1 19 ? -11.18 -5.805 4.441 1 88.81 19 LYS B C 1
ATOM 742 O O . LYS B 1 19 ? -10.039 -5.5 4.785 1 88.81 19 LYS B O 1
ATOM 747 N N . ASP B 1 20 ? -11.406 -6.809 3.695 1 90.5 20 ASP B N 1
ATOM 748 C CA . ASP B 1 20 ? -10.344 -7.699 3.25 1 90.5 20 ASP B CA 1
ATOM 749 C C . ASP B 1 20 ? -9.43 -6.996 2.248 1 90.5 20 ASP B C 1
ATOM 751 O O . ASP B 1 20 ? -8.211 -7.219 2.25 1 90.5 20 ASP B O 1
ATOM 755 N N . ARG B 1 21 ? -10.102 -6.191 1.425 1 90.62 21 ARG B N 1
ATOM 756 C CA . ARG B 1 21 ? -9.289 -5.461 0.454 1 90.62 21 ARG B CA 1
ATOM 757 C C . ARG B 1 21 ? -8.312 -4.523 1.153 1 90.62 21 ARG B C 1
ATOM 759 O O . ARG B 1 21 ? -7.133 -4.473 0.798 1 90.62 21 ARG B O 1
ATOM 766 N N . THR B 1 22 ? -8.859 -3.846 2.117 1 93.25 22 THR B N 1
ATOM 767 C CA . THR B 1 22 ? -8.039 -2.895 2.859 1 93.25 22 THR B CA 1
ATOM 768 C C . THR B 1 22 ? -6.906 -3.611 3.586 1 93.25 22 THR B C 1
ATOM 770 O O . THR B 1 22 ? -5.766 -3.139 3.588 1 93.25 22 THR B O 1
ATOM 773 N N . LYS B 1 23 ? -7.152 -4.766 4.094 1 93.81 23 LYS B N 1
ATOM 774 C CA . LYS B 1 23 ? -6.125 -5.543 4.781 1 93.81 23 LYS B CA 1
ATOM 775 C C . LYS B 1 23 ? -5.066 -6.047 3.803 1 93.81 23 LYS B C 1
ATOM 777 O O . LYS B 1 23 ? -3.875 -6.047 4.117 1 93.81 23 LYS B O 1
ATOM 782 N N . ALA B 1 24 ? -5.477 -6.469 2.65 1 94.31 24 ALA B N 1
ATOM 783 C CA . ALA B 1 24 ? -4.531 -6.906 1.628 1 94.31 24 ALA B CA 1
ATOM 784 C C . ALA B 1 24 ? -3.6 -5.77 1.216 1 94.31 24 ALA B C 1
ATOM 786 O O . ALA B 1 24 ? -2.383 -5.953 1.135 1 94.31 24 ALA B O 1
ATOM 787 N N . MET B 1 25 ? -4.18 -4.586 1.042 1 94.62 25 MET B N 1
ATOM 788 C CA . MET B 1 25 ? -3.396 -3.412 0.673 1 94.62 25 MET B CA 1
ATOM 789 C C . MET B 1 25 ? -2.41 -3.047 1.776 1 94.62 25 MET B C 1
ATOM 791 O O . MET B 1 25 ? -1.263 -2.693 1.497 1 94.62 25 MET B O 1
ATOM 795 N N . GLU B 1 26 ? -2.852 -3.168 2.984 1 96.81 26 GLU B N 1
ATOM 796 C CA . GLU B 1 26 ? -2.002 -2.902 4.141 1 96.81 26 GLU B CA 1
ATOM 797 C C . GLU B 1 26 ? -0.796 -3.836 4.164 1 96.81 26 GLU B C 1
ATOM 799 O O . GLU B 1 26 ? 0.343 -3.385 4.305 1 96.81 26 GLU B O 1
ATOM 804 N N . ILE B 1 27 ? -1.067 -5.047 3.957 1 96.12 27 ILE B N 1
ATOM 805 C CA . ILE B 1 27 ? -0.026 -6.062 4.047 1 96.12 27 ILE B CA 1
ATOM 806 C C . ILE B 1 27 ? 0.958 -5.898 2.891 1 96.12 27 ILE B C 1
ATOM 808 O O . ILE B 1 27 ? 2.172 -5.863 3.1 1 96.12 27 ILE B O 1
ATOM 812 N N . VAL B 1 28 ? 0.442 -5.766 1.677 1 95.75 28 VAL B N 1
ATOM 813 C CA . VAL B 1 28 ? 1.314 -5.656 0.512 1 95.75 28 VAL B CA 1
ATOM 814 C C . VAL B 1 28 ? 2.117 -4.359 0.587 1 95.75 28 VAL B C 1
ATOM 816 O O . VAL B 1 28 ? 3.334 -4.363 0.387 1 95.75 28 VAL B O 1
ATOM 819 N N . GLY B 1 29 ? 1.421 -3.312 0.947 1 96.69 29 GLY B N 1
ATOM 820 C CA . GLY B 1 29 ? 2.104 -2.035 1.074 1 96.69 29 GLY B CA 1
ATOM 821 C C . GLY B 1 29 ? 3.199 -2.045 2.123 1 96.69 29 GLY B C 1
ATOM 822 O O . GLY B 1 29 ? 4.207 -1.348 1.984 1 96.69 29 GLY B O 1
ATOM 823 N N . GLY B 1 30 ? 3.002 -2.867 3.121 1 96.56 30 GLY B N 1
ATOM 824 C CA . GLY B 1 30 ? 3.957 -2.941 4.215 1 96.56 30 GLY B CA 1
ATOM 825 C C . GLY B 1 30 ? 5.035 -3.984 3.994 1 96.56 30 GLY B C 1
ATOM 826 O O . GLY B 1 30 ? 5.828 -4.266 4.895 1 96.56 30 GLY B O 1
ATOM 827 N N . THR B 1 31 ? 5.102 -4.566 2.881 1 95.75 31 THR B N 1
ATOM 828 C CA . THR B 1 31 ? 6.117 -5.562 2.557 1 95.75 31 THR B CA 1
ATOM 829 C C . THR B 1 31 ? 7.422 -4.895 2.137 1 95.75 31 THR B C 1
ATOM 831 O O . THR B 1 31 ? 7.418 -3.998 1.29 1 95.75 31 THR B O 1
ATOM 834 N N . LYS B 1 32 ? 8.508 -5.336 2.742 1 94.12 32 LYS B N 1
ATOM 835 C CA . LYS B 1 32 ? 9.82 -4.801 2.393 1 94.12 32 LYS B CA 1
ATOM 836 C C . LYS B 1 32 ? 10.086 -4.922 0.895 1 94.12 32 LYS B C 1
ATOM 838 O O . LYS B 1 32 ? 9.828 -5.969 0.296 1 94.12 32 LYS B O 1
ATOM 843 N N . GLY B 1 33 ? 10.586 -3.84 0.321 1 93.62 33 GLY B N 1
ATOM 844 C CA . GLY B 1 33 ? 10.961 -3.869 -1.085 1 93.62 33 GLY B CA 1
ATOM 845 C C . GLY B 1 33 ? 9.852 -3.387 -2.004 1 93.62 33 GLY B C 1
ATOM 846 O O . GLY B 1 33 ? 10.102 -3.078 -3.172 1 93.62 33 GLY B O 1
ATOM 847 N N . VAL B 1 34 ? 8.641 -3.346 -1.534 1 95.06 34 VAL B N 1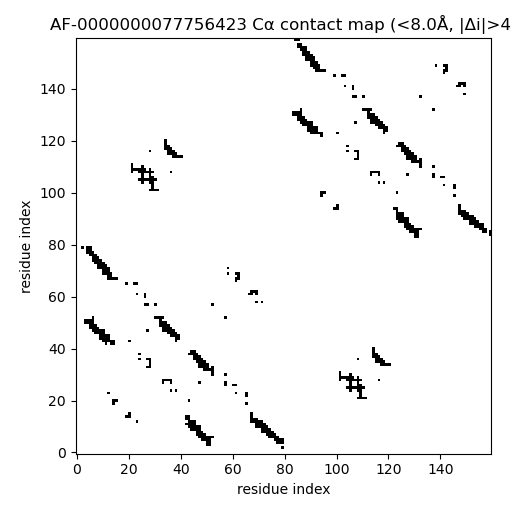
ATOM 848 C CA . VAL B 1 34 ? 7.523 -2.859 -2.336 1 95.06 34 VAL B CA 1
ATOM 849 C C . VAL B 1 34 ? 7.637 -1.348 -2.518 1 95.06 34 VAL B C 1
ATOM 851 O O . VAL B 1 34 ? 7.906 -0.621 -1.559 1 95.06 34 VAL B O 1
ATOM 854 N N . VAL B 1 35 ? 7.418 -0.908 -3.744 1 94.5 35 VAL B N 1
ATOM 855 C CA . VAL B 1 35 ? 7.523 0.518 -4.039 1 94.5 35 VAL B CA 1
ATOM 856 C C . VAL B 1 35 ? 6.18 1.043 -4.535 1 94.5 35 VAL B C 1
ATOM 858 O O . VAL B 1 35 ? 5.922 2.248 -4.488 1 94.5 35 VAL B O 1
ATOM 861 N N . SER B 1 36 ? 5.32 0.078 -5.02 1 96.31 36 SER B N 1
ATOM 862 C CA . SER B 1 36 ? 3.996 0.475 -5.48 1 96.31 36 SER B CA 1
ATOM 863 C C . SER B 1 36 ? 3.006 -0.681 -5.383 1 96.31 36 SER B C 1
ATOM 865 O O . SER B 1 36 ? 3.357 -1.831 -5.652 1 96.31 36 SER B O 1
ATOM 867 N N . VAL B 1 37 ? 1.771 -0.328 -5.023 1 96.62 37 VAL B N 1
ATOM 868 C CA . VAL B 1 37 ? 0.646 -1.254 -5.078 1 96.62 37 VAL B CA 1
ATOM 869 C C . VAL B 1 37 ? -0.583 -0.541 -5.641 1 96.62 37 VAL B C 1
ATOM 871 O O . VAL B 1 37 ? -0.844 0.616 -5.305 1 96.62 37 VAL B O 1
ATOM 874 N N . GLN B 1 38 ? -1.233 -1.201 -6.512 1 95.75 38 GLN B N 1
ATOM 875 C CA . GLN B 1 38 ? -2.484 -0.715 -7.086 1 95.75 38 GLN B CA 1
ATOM 876 C C . GLN B 1 38 ? -3.541 -1.814 -7.109 1 95.75 38 GLN B C 1
ATOM 878 O O . GLN B 1 38 ? -3.266 -2.939 -7.535 1 95.75 38 GLN B O 1
ATOM 883 N N . CYS B 1 39 ? -4.711 -1.407 -6.637 1 92.19 39 CYS B N 1
ATOM 884 C CA . CYS B 1 39 ? -5.816 -2.357 -6.621 1 92.19 39 CYS B CA 1
ATOM 885 C C . CYS B 1 39 ? -6.93 -1.914 -7.562 1 92.19 39 CYS B C 1
ATOM 887 O O . CYS B 1 39 ? -7.348 -0.756 -7.531 1 92.19 39 CYS B O 1
ATOM 889 N N . GLU B 1 40 ? -7.277 -2.824 -8.422 1 82.19 40 GLU B N 1
ATOM 890 C CA . GLU B 1 40 ? -8.414 -2.562 -9.297 1 82.19 40 GLU B CA 1
ATOM 891 C C . GLU B 1 40 ? -9.734 -2.734 -8.555 1 82.19 40 GLU B C 1
ATOM 893 O O . GLU B 1 40 ? -9.875 -3.641 -7.727 1 82.19 40 GLU B O 1
ATOM 898 N N . LYS B 1 41 ? -10.586 -1.809 -8.68 1 69.31 41 LYS B N 1
ATOM 899 C CA . LYS B 1 41 ? -11.883 -1.841 -8 1 69.31 41 LYS B CA 1
ATOM 900 C C . LYS B 1 41 ? -12.625 -3.141 -8.297 1 69.31 41 LYS B C 1
ATOM 902 O O . LYS B 1 41 ? -12.68 -3.578 -9.453 1 69.31 41 LYS B O 1
ATOM 907 N N . GLY B 1 42 ? -13.086 -3.578 -7.277 1 65.56 42 GLY B N 1
ATOM 908 C CA . GLY B 1 42 ? -14.008 -4.699 -7.387 1 65.56 42 GLY B CA 1
ATOM 909 C C . GLY B 1 42 ? -13.305 -6.016 -7.684 1 65.56 42 GLY B C 1
ATOM 910 O O . GLY B 1 42 ? -13.93 -7.078 -7.633 1 65.56 42 GLY B O 1
ATOM 911 N N . GLN B 1 43 ? -12.016 -5.855 -7.941 1 72.75 43 GLN B N 1
ATOM 912 C CA . GLN B 1 43 ? -11.297 -7.098 -8.203 1 72.75 43 GLN B CA 1
ATOM 913 C C . GLN B 1 43 ? -10.172 -7.301 -7.191 1 72.75 43 GLN B C 1
ATOM 915 O O . GLN B 1 43 ? -9.734 -6.352 -6.543 1 72.75 43 GLN B O 1
ATOM 920 N N . GLY B 1 44 ? -9.938 -8.477 -6.664 1 78.69 44 GLY B N 1
ATOM 921 C CA . GLY B 1 44 ? -8.844 -8.922 -5.816 1 78.69 44 GLY B CA 1
ATOM 922 C C . GLY B 1 44 ? -7.508 -8.945 -6.527 1 78.69 44 GLY B C 1
ATOM 923 O O . GLY B 1 44 ? -6.59 -9.664 -6.113 1 78.69 44 GLY B O 1
ATOM 924 N N . LYS B 1 45 ? -7.473 -8.062 -7.645 1 88.19 45 LYS B N 1
ATOM 925 C CA . LYS B 1 45 ? -6.23 -8.031 -8.414 1 88.19 45 LYS B CA 1
ATOM 926 C C . LYS B 1 45 ? -5.332 -6.891 -7.957 1 88.19 45 LYS B C 1
ATOM 928 O O . LYS B 1 45 ? -5.695 -5.719 -8.078 1 88.19 45 LYS B O 1
ATOM 933 N N . LEU B 1 46 ? -4.195 -7.227 -7.469 1 92.75 46 LEU B N 1
ATOM 934 C CA . LEU B 1 46 ? -3.195 -6.27 -7.004 1 92.75 46 LEU B CA 1
ATOM 935 C C . LEU B 1 46 ? -1.963 -6.293 -7.902 1 92.75 46 LEU B C 1
ATOM 937 O O . LEU B 1 46 ? -1.37 -7.352 -8.125 1 92.75 46 LEU B O 1
ATOM 941 N N . THR B 1 47 ? -1.679 -5.125 -8.555 1 93.81 47 THR B N 1
ATOM 942 C CA . THR B 1 47 ? -0.398 -4.961 -9.234 1 93.81 47 THR B CA 1
ATOM 943 C C . THR B 1 47 ? 0.654 -4.406 -8.273 1 93.81 47 THR B C 1
ATOM 945 O O . THR B 1 47 ? 0.438 -3.375 -7.637 1 93.81 47 THR B O 1
ATOM 948 N N . VAL B 1 48 ? 1.796 -5.09 -8.219 1 94.75 48 VAL B N 1
ATOM 949 C CA . VAL B 1 48 ? 2.82 -4.762 -7.23 1 94.75 48 VAL B CA 1
ATOM 950 C C . VAL B 1 48 ? 4.152 -4.508 -7.938 1 94.75 48 VAL B C 1
ATOM 952 O O . VAL B 1 48 ? 4.535 -5.254 -8.836 1 94.75 48 VAL B O 1
ATOM 955 N N . GLU B 1 49 ? 4.738 -3.396 -7.656 1 94.62 49 GLU B N 1
ATOM 956 C CA . GLU B 1 49 ? 6.117 -3.125 -8.055 1 94.62 49 GLU B CA 1
ATOM 957 C C . GLU B 1 49 ? 7.043 -3.09 -6.836 1 94.62 49 GLU B C 1
ATOM 959 O O . GLU B 1 49 ? 6.672 -2.562 -5.785 1 94.62 49 GLU B O 1
ATOM 964 N N . GLY B 1 50 ? 8.219 -3.668 -7.012 1 93.88 50 GLY B N 1
ATOM 965 C CA . GLY B 1 50 ? 9.156 -3.66 -5.902 1 93.88 50 GLY B CA 1
ATOM 966 C C . GLY B 1 50 ? 10.555 -4.102 -6.305 1 93.88 50 GLY B C 1
ATOM 96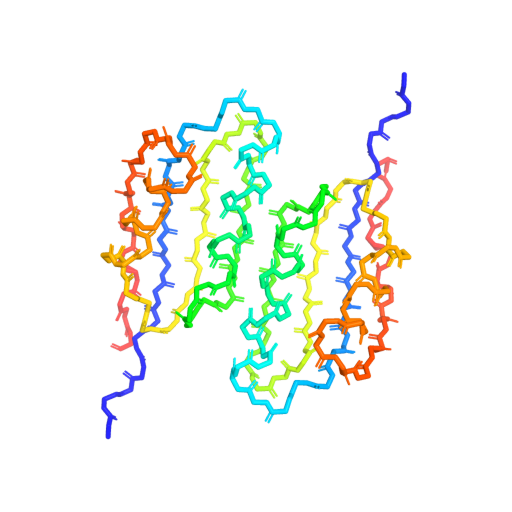7 O O . GLY B 1 50 ? 10.805 -4.406 -7.473 1 93.88 50 GLY B O 1
ATOM 968 N N . GLU B 1 51 ? 11.398 -3.957 -5.262 1 91.75 51 GLU B N 1
ATOM 969 C CA . GLU B 1 51 ? 12.781 -4.418 -5.375 1 91.75 51 GLU B CA 1
ATOM 970 C C . GLU B 1 51 ? 13.094 -5.473 -4.32 1 91.75 51 GLU B C 1
ATOM 972 O O . GLU B 1 51 ? 12.984 -5.215 -3.121 1 91.75 51 GLU B O 1
ATOM 977 N N . ASP B 1 52 ? 13.453 -6.648 -4.809 1 91.81 52 ASP B N 1
ATOM 978 C CA . ASP B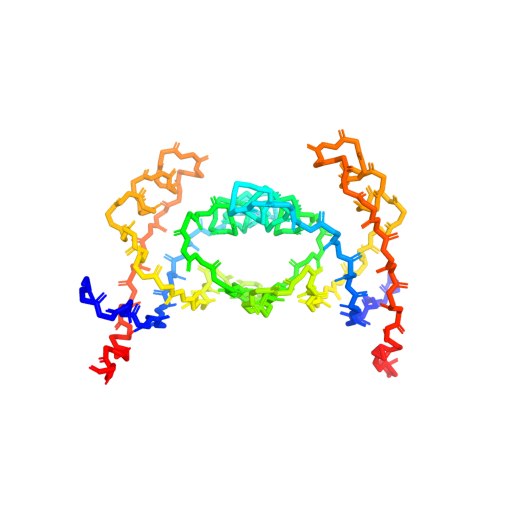 1 52 ? 13.875 -7.734 -3.928 1 91.81 52 ASP B CA 1
ATOM 979 C C . ASP B 1 52 ? 12.758 -8.133 -2.969 1 91.81 52 ASP B C 1
ATOM 981 O O . ASP B 1 52 ? 12.992 -8.328 -1.775 1 91.81 52 ASP B O 1
ATOM 985 N N . VAL B 1 53 ? 11.531 -8.227 -3.539 1 93.06 53 VAL B N 1
ATOM 986 C CA . VAL B 1 53 ? 10.398 -8.633 -2.721 1 93.06 53 VAL B CA 1
ATOM 987 C C . VAL B 1 53 ? 10.391 -10.156 -2.557 1 93.06 53 VAL B C 1
ATOM 989 O O . VAL B 1 53 ? 10.531 -10.891 -3.535 1 93.06 53 VAL B O 1
ATOM 992 N N . ASP B 1 54 ? 10.32 -10.617 -1.273 1 91.69 54 ASP B N 1
ATOM 993 C CA . ASP B 1 54 ? 10.156 -12.047 -1.013 1 91.69 54 ASP B CA 1
ATOM 994 C C . ASP B 1 54 ? 8.703 -12.477 -1.227 1 91.69 54 ASP B C 1
ATOM 996 O O . ASP B 1 54 ? 7.867 -12.328 -0.335 1 91.69 54 ASP B O 1
ATOM 1000 N N . LEU B 1 55 ? 8.406 -12.984 -2.42 1 88 55 LEU B N 1
ATOM 1001 C CA . LEU B 1 55 ? 7.055 -13.367 -2.809 1 88 55 LEU B CA 1
ATOM 1002 C C . LEU B 1 55 ? 6.512 -14.453 -1.884 1 88 55 LEU B C 1
ATOM 1004 O O . LEU B 1 55 ? 5.32 -14.461 -1.567 1 88 55 LEU B O 1
ATOM 1008 N N . GLY B 1 56 ? 7.473 -15.344 -1.479 1 88.94 56 GLY B N 1
ATOM 1009 C CA . GLY B 1 56 ? 7.043 -16.406 -0.58 1 88.94 56 GLY B CA 1
ATOM 1010 C C . GLY B 1 56 ? 6.516 -15.883 0.745 1 88.94 56 GLY B C 1
ATOM 1011 O O . GLY B 1 56 ? 5.449 -16.297 1.201 1 88.94 56 GLY B O 1
ATOM 1012 N N . VAL B 1 57 ? 7.23 -14.992 1.233 1 91.81 57 VAL B N 1
ATOM 1013 C CA . VAL B 1 57 ? 6.824 -14.414 2.51 1 91.81 57 VAL B CA 1
ATOM 1014 C C . VAL B 1 57 ? 5.531 -13.617 2.332 1 91.81 57 VAL B C 1
ATOM 1016 O O . VAL B 1 57 ? 4.617 -13.711 3.158 1 91.81 57 VAL B O 1
ATOM 1019 N N . LEU B 1 58 ? 5.434 -12.836 1.246 1 92.56 58 LEU B N 1
ATOM 1020 C CA . LEU B 1 58 ? 4.254 -12.023 0.964 1 92.56 58 LEU B CA 1
ATOM 1021 C C . LEU B 1 58 ? 3.01 -12.891 0.839 1 92.56 58 LEU B C 1
ATOM 1023 O O . LEU B 1 58 ? 1.996 -12.633 1.491 1 92.56 58 LEU B O 1
ATOM 1027 N N . ILE B 1 59 ? 3.113 -13.984 0.083 1 90.38 59 ILE B N 1
ATOM 1028 C CA . ILE B 1 59 ? 1.981 -14.875 -0.166 1 90.38 59 ILE B CA 1
ATOM 1029 C C . ILE B 1 59 ? 1.569 -15.562 1.134 1 90.38 59 ILE B C 1
ATOM 1031 O O . ILE B 1 59 ? 0.381 -15.641 1.453 1 90.38 59 ILE B O 1
ATOM 1035 N N . GLN B 1 60 ? 2.543 -15.969 1.895 1 92.19 60 GLN B N 1
ATOM 1036 C CA . GLN B 1 60 ? 2.248 -16.656 3.152 1 92.19 60 GLN B CA 1
ATOM 1037 C C . GLN B 1 60 ? 1.548 -15.711 4.133 1 92.19 60 GLN B C 1
ATOM 1039 O O . GLN B 1 60 ? 0.59 -16.109 4.801 1 92.19 60 GLN B O 1
ATOM 1044 N N . THR B 1 61 ? 2.01 -14.5 4.219 1 93.69 61 THR B N 1
ATOM 1045 C CA . THR B 1 61 ? 1.423 -13.516 5.121 1 93.69 61 THR B CA 1
ATOM 1046 C C . THR B 1 61 ? -0.017 -13.211 4.723 1 93.69 61 THR B C 1
ATOM 1048 O O . THR B 1 61 ? -0.904 -13.148 5.578 1 93.69 61 THR B O 1
ATOM 1051 N N . LEU B 1 62 ? -0.267 -13.055 3.451 1 92.62 62 LEU B N 1
ATOM 1052 C CA . LEU B 1 62 ? -1.613 -12.789 2.959 1 92.62 62 LEU B CA 1
ATOM 1053 C C . LEU B 1 62 ? -2.557 -13.938 3.299 1 92.62 62 LEU B C 1
ATOM 1055 O O . LEU B 1 62 ? -3.676 -13.703 3.764 1 92.62 62 LEU B O 1
ATOM 1059 N N . GLU B 1 63 ? -2.027 -15.102 3.084 1 90.62 63 GLU B N 1
ATOM 1060 C CA . GLU B 1 63 ? -2.846 -16.266 3.371 1 90.62 63 GLU B CA 1
ATOM 1061 C C . GLU B 1 63 ? -3.188 -16.359 4.855 1 90.62 63 GLU B C 1
ATOM 1063 O O . GLU B 1 63 ? -4.316 -16.688 5.219 1 90.62 63 GLU B O 1
ATOM 1068 N N . LYS B 1 64 ? -2.232 -16.016 5.605 1 91.81 64 LYS B N 1
ATOM 1069 C CA . LYS B 1 64 ? -2.391 -16.141 7.051 1 91.81 64 LYS B CA 1
ATOM 1070 C C . LYS B 1 64 ? -3.297 -15.039 7.602 1 91.81 64 LYS B C 1
ATOM 1072 O O . LYS B 1 64 ? -4.168 -15.312 8.43 1 91.81 64 LYS B O 1
ATOM 1077 N N . LYS B 1 65 ? -3.158 -13.867 7.074 1 91.94 65 LYS B N 1
ATOM 1078 C CA . LYS B 1 65 ? -3.783 -12.711 7.715 1 91.94 65 LYS B CA 1
ATOM 1079 C C . LYS B 1 65 ? -5.094 -12.344 7.02 1 91.94 65 LYS B C 1
ATOM 1081 O O . LYS B 1 65 ? -5.969 -11.727 7.629 1 91.94 65 LYS B O 1
ATOM 1086 N N . VAL B 1 66 ? -5.328 -12.594 5.848 1 89.31 66 VAL B N 1
ATOM 1087 C CA . VAL B 1 66 ? -6.531 -12.203 5.117 1 89.31 66 VAL B CA 1
ATOM 1088 C C . VAL B 1 66 ? -7.398 -13.438 4.867 1 89.31 66 VAL B C 1
ATOM 1090 O O . VAL B 1 66 ? -8.625 -13.344 4.852 1 89.31 66 VAL B O 1
ATOM 1093 N N . GLY B 1 67 ? -6.84 -14.672 4.809 1 80.31 67 GLY B N 1
ATOM 1094 C CA . GLY B 1 67 ? -7.578 -15.898 4.57 1 80.31 67 GLY B CA 1
ATOM 1095 C C . GLY B 1 67 ? -8.062 -16.047 3.141 1 80.31 67 GLY B C 1
ATOM 1096 O O . GLY B 1 67 ? -8.906 -16.891 2.848 1 80.31 67 GLY B O 1
ATOM 1097 N N . SER B 1 68 ? -7.574 -15.203 2.256 1 73.44 68 SER B N 1
ATOM 1098 C CA . SER B 1 68 ? -8.031 -15.234 0.871 1 73.44 68 SER B CA 1
ATOM 1099 C C . SER B 1 68 ? -7.199 -16.203 0.036 1 73.44 68 SER B C 1
ATOM 1101 O O . SER B 1 68 ? -6.055 -16.5 0.381 1 73.44 68 SER B O 1
ATOM 1103 N N . THR B 1 69 ? -7.879 -16.75 -0.868 1 70.69 69 THR B N 1
ATOM 1104 C CA . THR B 1 69 ? -7.145 -17.516 -1.866 1 70.69 69 THR B CA 1
ATOM 1105 C C . THR B 1 69 ? -6.309 -16.594 -2.754 1 70.69 69 THR B C 1
ATOM 1107 O O . THR B 1 69 ? -6.785 -15.547 -3.189 1 70.69 69 THR B O 1
ATOM 1110 N N . LEU B 1 70 ? -5.035 -16.891 -2.684 1 72.56 70 LEU B N 1
ATOM 1111 C CA . LEU B 1 70 ? -4.102 -16.078 -3.461 1 72.56 70 LEU B CA 1
ATOM 1112 C C . LEU B 1 70 ? -3.674 -16.812 -4.73 1 72.56 70 LEU B C 1
ATOM 1114 O O . LEU B 1 70 ? -3.281 -17.984 -4.676 1 72.56 70 LEU B O 1
ATOM 1118 N N . THR B 1 71 ? -4.027 -16.203 -5.887 1 68.5 71 THR B N 1
ATOM 1119 C CA . THR B 1 71 ? -3.434 -16.641 -7.145 1 68.5 71 THR B CA 1
ATOM 1120 C C . THR B 1 71 ? -2.42 -15.625 -7.648 1 68.5 71 THR B C 1
ATOM 1122 O O . THR B 1 71 ? -2.73 -14.438 -7.766 1 68.5 71 THR B O 1
ATOM 1125 N N . THR B 1 72 ? -1.235 -16.031 -7.465 1 64.94 72 THR B N 1
ATOM 1126 C CA . THR B 1 72 ? -0.184 -15.109 -7.895 1 64.94 72 THR B CA 1
ATOM 1127 C C . THR B 1 72 ? 0.074 -15.242 -9.391 1 64.94 72 THR B C 1
ATOM 1129 O O . THR B 1 72 ? 0.274 -16.344 -9.891 1 64.94 72 THR B O 1
ATOM 1132 N N . ALA B 1 73 ? -0.389 -14.305 -10.102 1 61.94 73 ALA B N 1
ATOM 1133 C CA . ALA B 1 73 ? 0.066 -14.227 -11.484 1 61.94 73 ALA B CA 1
ATOM 1134 C C . ALA B 1 73 ? 1.348 -13.406 -11.594 1 61.94 73 ALA B C 1
ATOM 1136 O O . ALA B 1 73 ? 1.528 -12.422 -10.875 1 61.94 73 ALA B O 1
ATOM 1137 N N . PHE B 1 74 ? 2.432 -14.203 -11.898 1 60.06 74 PHE B N 1
ATOM 1138 C CA . PHE B 1 74 ? 3.725 -13.531 -11.969 1 60.06 74 PHE B CA 1
ATOM 1139 C C . PHE B 1 74 ? 3.902 -12.836 -13.312 1 60.06 74 PHE B C 1
ATOM 1141 O O . PHE B 1 74 ? 3.539 -13.383 -14.352 1 60.06 74 PHE B O 1
ATOM 1148 N N . THR B 1 75 ? 3.541 -11.68 -13.438 1 56.5 75 THR B N 1
ATOM 1149 C CA . THR B 1 75 ? 4.07 -11.016 -14.625 1 56.5 75 THR B CA 1
ATOM 1150 C C . THR B 1 75 ? 5.535 -10.633 -14.414 1 56.5 75 THR B C 1
ATOM 1152 O O . THR B 1 75 ? 5.973 -10.414 -13.289 1 56.5 75 THR B O 1
ATOM 1155 N N . SE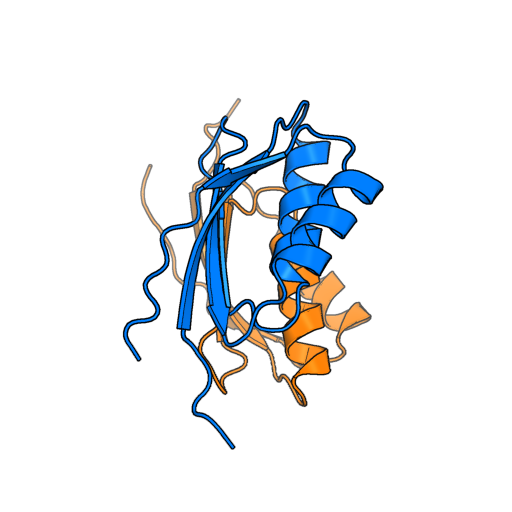R B 1 76 ? 6.574 -11.195 -15.375 1 49.88 76 SER B N 1
ATOM 1156 C CA . SER B 1 76 ? 8.016 -11.055 -15.547 1 49.88 76 SER B CA 1
ATOM 1157 C C . SER B 1 76 ? 8.445 -9.594 -15.461 1 49.88 76 SER 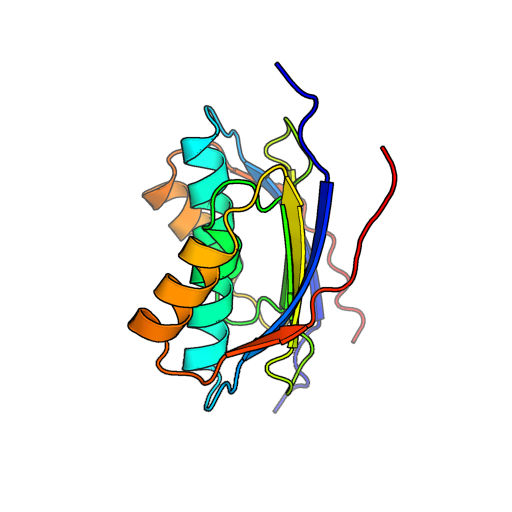B C 1
ATOM 1159 O O . SER B 1 76 ? 8.023 -8.766 -16.266 1 49.88 76 SER B O 1
ATOM 1161 N N . ASN B 1 77 ? 8.164 -8.75 -14.742 1 45.94 77 ASN B N 1
ATOM 1162 C CA . ASN B 1 77 ? 8.695 -7.465 -15.18 1 45.94 77 ASN B CA 1
ATOM 1163 C C . ASN B 1 77 ? 10.203 -7.516 -15.375 1 45.94 77 ASN B C 1
ATOM 1165 O O . ASN B 1 77 ? 10.883 -8.375 -14.805 1 45.94 77 ASN B O 1
ATOM 1169 N N . PHE B 1 78 ? 11.109 -6.43 -16.172 1 38.59 78 PHE B N 1
ATOM 1170 C CA . PHE B 1 78 ? 12.297 -6.371 -17.016 1 38.59 78 PHE B CA 1
ATOM 1171 C C . PHE B 1 78 ? 13.516 -6.918 -16.281 1 38.59 78 PHE B C 1
ATOM 1173 O O . PHE B 1 78 ? 13.516 -6.992 -15.047 1 38.59 78 PHE B O 1
ATOM 1180 N N . LYS B 1 79 ? 14.555 -7.059 -17.266 1 35.06 79 LYS B N 1
ATOM 1181 C CA . LYS B 1 79 ? 15.883 -6.906 -17.859 1 35.06 79 LYS B CA 1
ATOM 1182 C C . LYS B 1 79 ? 16.672 -5.801 -17.156 1 35.06 79 LYS B C 1
ATOM 1184 O O . LYS B 1 79 ? 17.766 -5.438 -17.594 1 35.06 79 LYS B O 1
ATOM 1189 N N . GLY B 1 80 ? 16.578 -5.258 -15.82 1 27.69 80 GLY B N 1
ATOM 1190 C CA . GLY B 1 80 ? 17.828 -4.527 -15.797 1 27.69 80 GLY B CA 1
ATOM 1191 C C . GLY B 1 80 ? 19.031 -5.391 -16.125 1 27.69 80 GLY B C 1
ATOM 1192 O O . GLY B 1 80 ? 19 -6.605 -15.914 1 27.69 80 GLY B O 1
#

Organism: Raphanus sativus (NCBI:txid3726)

Foldseek 3Di:
DPPWFKFKWKKFWPQPDPVLLVVLCVLLVPFPFWDDWDDDPPTSIIITIGTPTPVVVSVVCSCVPSVTDMDIGGPRPRPD/DPPWDKFKWKKFWPQPDPVLLVVLCVLLVPFPFWDDWDDDPPTSIIITIGTPTPVVVSQVCSCVPSVTDIDIGGDPPDDD

Sequence (160 aa):
MAPPIKQTFVLEVSVRSEKDRTKAMEIVGGTKGVVSVQCEKGQGKLTVEGEDVDLGVLIQTLEKKVGSTLTTAFTSNFKGMAPPIKQTFVLEVSVRSEKDRTKAMEIVGGTKGVVSVQCEKGQGKLTVEGEDVDLGVLIQTLEKKVGSTLTTAFTSNFKG